Protein AF-A0A624WG22-F1 (afdb_monomer)

InterPro domains:
  IPR008727 PAAR motif [PF05488] (13-48)

Foldseek 3Di:
DFQWDDWDDDVPGDTDTKGFPFADPPDDDPNHGFFAFQGAIPVGDTDHADDPDDDPHGGRDDD

pLDDT: mean 77.25, std 8.86, range [45.91, 87.06]

Secondary structure (DSSP, 8-state):
--PEEEEE--TTS--EEEEB----SS-EETTEEPPBTTPBBTTS-B-----S--SSS-B----

Solvent-accessible surface area (backbone atoms only — not comparable to full-atom values): 3808 Å² total; per-residue (Å²): 98,56,58,77,46,82,60,52,67,53,93,98,46,79,70,45,76,32,28,41,69,40,52,42,94,85,46,64,52,98,87,22,41,35,37,26,41,67,25,38,29,70,78,64,60,58,41,79,56,79,63,94,52,68,64,95,61,41,23,24,88,75,128

Organism: Salmonella enterica (NCBI:txid28901)

Nearest PDB structures (foldseek):
  4jiw-assembly3_L  TM=9.897E-01  e=3.871E-06  Escherichia coli CFT073
  4jiv-assembly1_D  TM=9.822E-01  e=1.687E-05  Vibrio cholerae O1 biovar El Tor str. N16961
  6p20-assembly1_D  TM=8.317E-01  e=1.493E-01  Phikzvirus phiKZ
  4ku0-assembly1_D  TM=7.605E-01  e=1.928E-01  Tequatrovirus T4

Radius of gyration: 12.53 Å; Cα contacts (8 Å, |Δi|>4): 131; chains: 1; bounding box: 32×21×32 Å

Structure (mmCIF, N/CA/C/O backbone):
data_AF-A0A624WG22-F1
#
_entry.id   AF-A0A624WG22-F1
#
loop_
_atom_site.group_PDB
_atom_site.id
_atom_site.type_symbol
_atom_site.label_atom_id
_atom_site.label_alt_id
_atom_site.label_comp_id
_atom_site.label_asym_id
_atom_site.label_entity_id
_atom_site.label_seq_id
_atom_site.pdbx_PDB_ins_code
_atom_site.Cartn_x
_atom_site.Cartn_y
_atom_site.Cartn_z
_atom_site.occupancy
_atom_site.B_iso_or_equiv
_atom_site.auth_seq_id
_atom_site.auth_comp_id
_atom_site.auth_asym_id
_atom_site.auth_atom_id
_atom_site.pdbx_PDB_model_num
ATOM 1 N N . MET A 1 1 ? -5.506 -5.203 0.915 1.00 59.41 1 MET A N 1
ATOM 2 C CA . MET A 1 1 ? -4.045 -5.193 0.979 1.00 59.41 1 MET A CA 1
ATOM 3 C C . MET A 1 1 ? -3.529 -5.785 -0.306 1.00 59.41 1 MET A C 1
ATOM 5 O O . MET A 1 1 ? -4.033 -6.826 -0.714 1.00 59.41 1 MET A O 1
ATOM 9 N N . GLY A 1 2 ? -2.587 -5.101 -0.948 1.00 68.00 2 GLY A N 1
ATOM 10 C CA . GLY A 1 2 ? -2.244 -5.347 -2.347 1.00 68.00 2 GLY A CA 1
ATOM 11 C C . GLY A 1 2 ? -2.761 -4.284 -3.319 1.00 68.00 2 GLY A C 1
ATOM 12 O O . GLY A 1 2 ? -2.705 -4.517 -4.523 1.00 68.00 2 GLY A O 1
ATOM 13 N N . ASP A 1 3 ? -3.223 -3.134 -2.822 1.00 74.06 3 ASP A N 1
ATOM 14 C CA . ASP A 1 3 ? -3.655 -2.032 -3.681 1.00 74.06 3 ASP A CA 1
ATOM 15 C C . ASP A 1 3 ? -2.487 -1.572 -4.564 1.00 74.06 3 ASP A C 1
ATOM 17 O O . ASP A 1 3 ? -1.380 -1.343 -4.048 1.00 74.06 3 ASP A O 1
ATOM 21 N N . PRO A 1 4 ? -2.699 -1.489 -5.890 1.00 76.25 4 PRO A N 1
ATOM 22 C CA . PRO A 1 4 ? -1.641 -1.163 -6.823 1.00 76.25 4 PRO A CA 1
ATOM 23 C C . PRO A 1 4 ? -1.261 0.310 -6.695 1.00 76.25 4 PRO A C 1
ATOM 25 O O . PRO A 1 4 ? -2.100 1.206 -6.744 1.00 76.25 4 PRO A O 1
ATOM 28 N N . LEU A 1 5 ? 0.037 0.559 -6.583 1.00 77.62 5 LEU A N 1
ATOM 29 C CA . LEU A 1 5 ? 0.631 1.875 -6.767 1.00 77.62 5 LEU A CA 1
ATOM 30 C C . LEU A 1 5 ? 1.178 1.971 -8.195 1.00 77.62 5 LEU A C 1
ATOM 32 O O . LEU A 1 5 ? 1.557 0.965 -8.802 1.00 77.62 5 LEU A O 1
ATOM 36 N N . THR A 1 6 ? 1.249 3.191 -8.730 1.00 81.25 6 THR A N 1
ATOM 37 C CA . THR A 1 6 ? 1.789 3.434 -10.073 1.00 81.25 6 THR A CA 1
ATOM 38 C C . THR A 1 6 ? 3.189 2.814 -10.208 1.00 81.25 6 THR A C 1
ATOM 40 O O . THR A 1 6 ? 4.061 3.117 -9.381 1.00 81.25 6 THR A O 1
ATOM 43 N N . PRO A 1 7 ? 3.430 1.955 -11.221 1.00 82.88 7 PRO A N 1
ATOM 44 C CA . PRO A 1 7 ? 4.751 1.396 -11.484 1.00 82.88 7 PRO A CA 1
ATOM 45 C C . PRO A 1 7 ? 5.791 2.499 -11.685 1.00 82.88 7 PRO A C 1
ATOM 47 O O . PRO A 1 7 ? 5.500 3.533 -12.289 1.00 82.88 7 PRO A O 1
ATOM 50 N N . HIS A 1 8 ? 7.018 2.268 -11.220 1.00 81.38 8 HIS A N 1
ATOM 51 C CA . HIS A 1 8 ? 8.138 3.191 -11.437 1.00 81.38 8 HIS A CA 1
ATOM 52 C C . HIS A 1 8 ? 9.298 2.511 -12.163 1.00 81.38 8 HIS A C 1
ATOM 54 O O . HIS A 1 8 ? 9.380 1.283 -12.216 1.00 81.38 8 HIS A O 1
ATOM 60 N N . ALA A 1 9 ? 10.193 3.316 -12.733 1.00 84.94 9 ALA A N 1
ATOM 61 C CA . ALA A 1 9 ? 11.398 2.858 -13.413 1.00 84.94 9 ALA A CA 1
ATOM 62 C C . ALA A 1 9 ? 12.577 3.781 -13.083 1.00 84.94 9 ALA A C 1
ATOM 64 O O . ALA A 1 9 ? 12.399 4.973 -12.829 1.00 84.94 9 ALA A O 1
ATOM 65 N N . LYS A 1 10 ? 13.786 3.222 -13.115 1.00 83.94 10 LYS A N 1
ATOM 66 C CA . LYS A 1 10 ? 15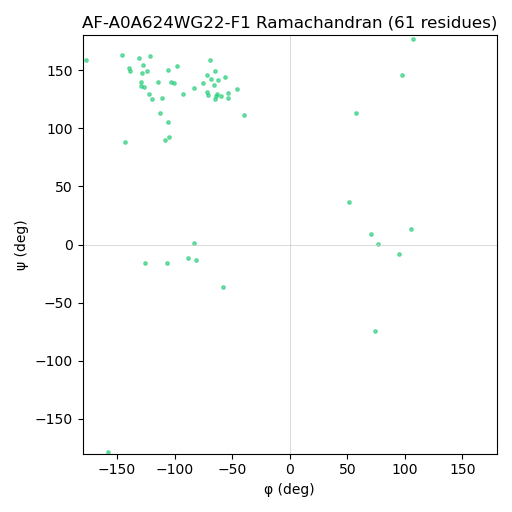.054 3.961 -13.070 1.00 83.94 10 LYS A CA 1
ATOM 67 C C . LYS A 1 10 ? 15.656 3.941 -14.480 1.00 83.94 10 LYS A C 1
ATOM 69 O O . LYS A 1 10 ? 15.442 2.948 -15.179 1.00 83.94 10 LYS A O 1
ATOM 74 N N . PRO A 1 11 ? 16.426 4.962 -14.907 1.00 85.38 11 PRO A N 1
ATOM 75 C CA . PRO A 1 11 ? 17.236 4.840 -16.115 1.00 85.38 11 PRO A CA 1
ATOM 76 C C . PRO A 1 11 ? 17.990 3.498 -16.134 1.00 85.38 11 PRO A C 1
ATOM 78 O O . PRO A 1 11 ? 18.524 3.071 -15.106 1.00 85.38 11 PRO A O 1
ATOM 81 N N . GLU A 1 12 ? 17.950 2.812 -17.279 1.00 86.50 12 GLU A N 1
ATOM 82 C CA . GLU A 1 12 ? 18.568 1.492 -17.521 1.00 86.50 12 GLU A CA 1
ATOM 83 C C . GLU A 1 12 ? 17.917 0.287 -16.807 1.00 86.50 12 GLU A C 1
ATOM 85 O O . GLU A 1 12 ? 18.460 -0.813 -16.856 1.00 86.50 12 GLU A O 1
ATOM 90 N N . HIS A 1 13 ? 16.746 0.443 -16.175 1.00 84.56 13 HIS A N 1
ATOM 91 C CA . HIS A 1 13 ? 16.039 -0.655 -15.499 1.00 84.56 13 HIS A CA 1
ATOM 92 C C . HIS A 1 13 ? 14.566 -0.737 -15.943 1.00 84.56 13 HIS A C 1
ATOM 94 O O . HIS A 1 13 ? 13.914 0.303 -16.076 1.00 84.56 13 HIS A O 1
ATOM 100 N N . PRO A 1 14 ? 14.004 -1.946 -16.155 1.00 87.06 14 PRO A N 1
ATOM 101 C CA . PRO A 1 14 ? 12.605 -2.096 -16.547 1.00 87.06 14 PRO A CA 1
ATOM 102 C C . PRO A 1 14 ? 11.648 -1.617 -15.438 1.00 87.06 14 PRO A C 1
ATOM 104 O O . PRO A 1 14 ? 11.975 -1.724 -14.248 1.00 87.06 14 PRO A O 1
ATOM 107 N N . PRO A 1 15 ? 10.458 -1.103 -15.801 1.00 86.44 15 PRO A N 1
ATOM 108 C CA . PRO A 1 15 ? 9.436 -0.747 -14.828 1.00 86.44 15 PRO A CA 1
ATOM 109 C C . PRO A 1 15 ? 8.976 -1.983 -14.054 1.00 86.44 15 PRO A C 1
ATOM 111 O O . PRO A 1 15 ? 8.820 -3.062 -14.625 1.00 86.44 15 PRO A O 1
ATOM 114 N N . HIS A 1 16 ? 8.720 -1.814 -12.760 1.00 86.44 16 HIS A N 1
ATOM 115 C CA . HIS A 1 16 ? 8.164 -2.870 -11.916 1.00 86.44 16 HIS A CA 1
ATOM 116 C C . HIS A 1 16 ? 6.937 -2.373 -11.143 1.00 86.44 16 HIS A C 1
ATOM 118 O O . HIS A 1 16 ? 6.859 -1.182 -10.810 1.00 86.44 16 HIS A O 1
ATOM 124 N N . PRO A 1 17 ? 5.956 -3.260 -10.884 1.00 84.50 17 PRO A N 1
ATOM 125 C CA . PRO A 1 17 ? 4.763 -2.904 -10.136 1.00 84.50 17 PRO A CA 1
ATOM 126 C C . PRO A 1 17 ? 5.103 -2.635 -8.672 1.00 84.50 17 PRO A C 1
ATOM 128 O O . PRO A 1 17 ? 6.116 -3.097 -8.147 1.00 84.50 17 PRO A O 1
ATOM 131 N N . ARG A 1 18 ? 4.217 -1.890 -8.022 1.00 84.00 18 ARG A N 1
ATOM 132 C CA . ARG A 1 18 ? 4.301 -1.538 -6.611 1.00 84.00 18 ARG A CA 1
ATOM 133 C C . ARG A 1 18 ? 2.961 -1.874 -5.971 1.00 84.00 18 ARG A C 1
ATOM 135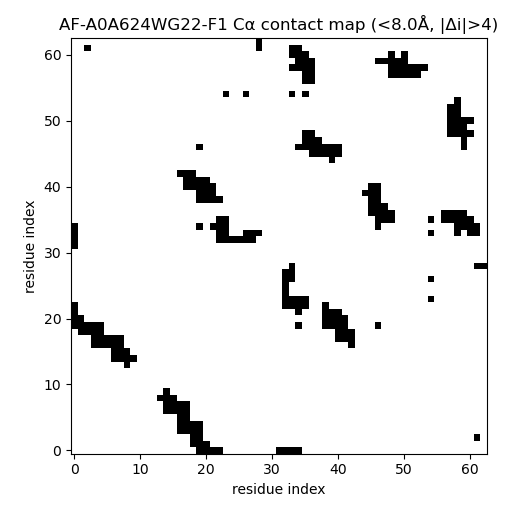 O O . ARG A 1 18 ? 1.924 -1.556 -6.550 1.00 84.00 18 ARG A O 1
ATOM 142 N N . LYS A 1 19 ? 2.955 -2.487 -4.793 1.00 84.00 19 LYS A N 1
ATOM 143 C CA . LYS A 1 19 ? 1.732 -2.691 -4.001 1.00 84.00 19 LYS A CA 1
ATOM 144 C C . LYS A 1 19 ? 1.986 -2.430 -2.528 1.00 84.00 19 LYS A C 1
ATOM 146 O O . LYS A 1 19 ? 3.086 -2.671 -2.022 1.00 84.00 19 LYS A O 1
ATOM 151 N N . ILE A 1 20 ? 0.955 -1.968 -1.832 1.00 81.88 20 ILE A N 1
ATOM 152 C CA . ILE A 1 20 ? 1.007 -1.827 -0.377 1.00 81.88 20 ILE A CA 1
ATOM 153 C C . ILE A 1 20 ? 1.150 -3.231 0.230 1.00 81.88 20 ILE A C 1
ATOM 155 O O . ILE A 1 20 ? 0.376 -4.137 -0.092 1.00 81.88 20 ILE A O 1
ATOM 159 N N . ALA A 1 21 ? 2.182 -3.420 1.052 1.00 80.69 21 ALA A N 1
ATOM 160 C CA . ALA A 1 21 ? 2.553 -4.695 1.663 1.00 80.69 21 ALA A CA 1
ATOM 161 C C . ALA A 1 21 ? 2.222 -4.761 3.166 1.00 80.69 21 ALA A C 1
ATOM 163 O O . ALA A 1 21 ? 2.195 -5.854 3.729 1.00 80.69 21 ALA A O 1
ATOM 164 N N . GLY A 1 22 ? 1.963 -3.618 3.811 1.00 74.19 22 GLY A N 1
ATOM 165 C CA . GLY A 1 22 ? 1.583 -3.512 5.224 1.00 74.19 22 GLY A CA 1
ATOM 166 C C . GLY A 1 22 ? 0.303 -2.701 5.430 1.00 74.19 22 GLY A C 1
ATOM 167 O O . GLY A 1 22 ? -0.032 -1.868 4.599 1.00 74.19 22 GLY A O 1
ATOM 168 N N . GLY A 1 23 ? -0.424 -2.955 6.521 1.00 81.38 23 GLY A N 1
ATOM 169 C CA . GLY A 1 23 ? -1.693 -2.289 6.842 1.00 81.38 23 GLY A CA 1
ATOM 170 C C . GLY A 1 23 ? -2.040 -2.343 8.325 1.00 81.38 23 GLY A C 1
ATOM 171 O O . GLY A 1 23 ? -1.304 -2.906 9.137 1.00 81.38 23 GLY A O 1
ATOM 172 N N . SER A 1 24 ? -3.196 -1.787 8.681 1.00 80.06 24 SER A N 1
ATOM 173 C CA . SER A 1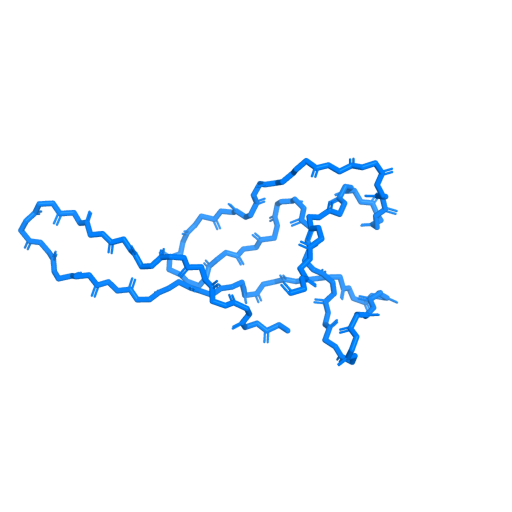 24 ? -3.751 -1.864 10.034 1.00 80.06 24 SER A CA 1
ATOM 174 C C . SER A 1 24 ? -4.126 -3.298 10.429 1.00 80.06 24 SER A C 1
ATOM 176 O O . SER A 1 24 ? -4.747 -4.021 9.656 1.00 80.06 24 SER A O 1
ATOM 178 N N . ALA A 1 25 ? -3.808 -3.694 11.664 1.00 80.75 25 ALA A N 1
ATOM 179 C CA . ALA A 1 25 ? -4.181 -5.001 12.216 1.00 80.75 25 ALA A CA 1
ATOM 180 C C . ALA A 1 25 ? -5.628 -5.054 12.746 1.00 80.75 25 ALA A C 1
ATOM 182 O O . ALA A 1 25 ? -6.136 -6.133 13.041 1.00 80.75 25 ALA A O 1
ATOM 183 N N . THR A 1 26 ? -6.279 -3.898 12.910 1.00 80.56 26 THR A N 1
ATOM 184 C CA . THR A 1 26 ? -7.581 -3.783 13.592 1.00 80.56 26 THR A CA 1
ATOM 185 C C . THR A 1 26 ? -8.658 -3.094 12.768 1.00 80.56 26 THR A C 1
ATOM 187 O O . THR A 1 26 ? -9.833 -3.202 13.110 1.00 80.56 26 THR A O 1
ATOM 190 N N . VAL A 1 27 ? -8.291 -2.386 11.697 1.00 78.25 27 VAL A N 1
ATOM 191 C CA . VAL A 1 27 ? -9.248 -1.663 10.852 1.00 78.25 27 VAL A CA 1
ATOM 192 C C . VAL A 1 27 ? -9.146 -2.148 9.422 1.00 78.25 27 VAL A C 1
ATOM 194 O O . VAL A 1 27 ? -8.059 -2.196 8.843 1.00 78.25 27 VAL A O 1
ATOM 197 N N . PHE A 1 28 ? -10.307 -2.480 8.869 1.00 80.06 28 PHE A N 1
ATOM 198 C CA . PHE A 1 28 ? -10.457 -3.076 7.556 1.00 80.06 28 PHE A CA 1
ATOM 199 C C . PHE A 1 28 ? -11.435 -2.239 6.727 1.00 80.06 28 PHE A C 1
ATOM 201 O O . PHE A 1 28 ? -12.493 -1.857 7.226 1.00 80.06 28 PHE A O 1
ATOM 208 N N . PHE A 1 29 ? -11.091 -1.986 5.468 1.00 76.38 29 PHE A N 1
ATOM 209 C CA . PHE A 1 29 ? -11.981 -1.435 4.448 1.00 76.38 29 PHE A CA 1
ATOM 210 C C . PHE A 1 29 ? -12.243 -2.530 3.418 1.00 76.38 29 PHE A C 1
ATOM 212 O O . PHE A 1 29 ? -11.299 -3.147 2.936 1.00 76.38 29 PHE A O 1
ATOM 219 N N . ASP A 1 30 ? -13.509 -2.843 3.141 1.00 78.75 30 ASP A N 1
ATOM 220 C CA . ASP A 1 30 ? -13.907 -3.924 2.222 1.00 78.75 30 ASP A CA 1
ATOM 221 C C . ASP A 1 30 ? -13.232 -5.285 2.516 1.00 78.75 30 ASP A C 1
ATOM 223 O O . ASP A 1 30 ? -12.877 -6.051 1.623 1.00 78.75 30 ASP A O 1
ATOM 227 N N . GLY A 1 31 ? -13.026 -5.593 3.804 1.00 79.75 31 GLY A N 1
ATOM 228 C CA . GLY A 1 31 ? -12.364 -6.825 4.261 1.00 79.75 31 GLY A CA 1
ATOM 229 C C . GLY A 1 31 ? -10.838 -6.822 4.111 1.00 79.75 31 GLY A C 1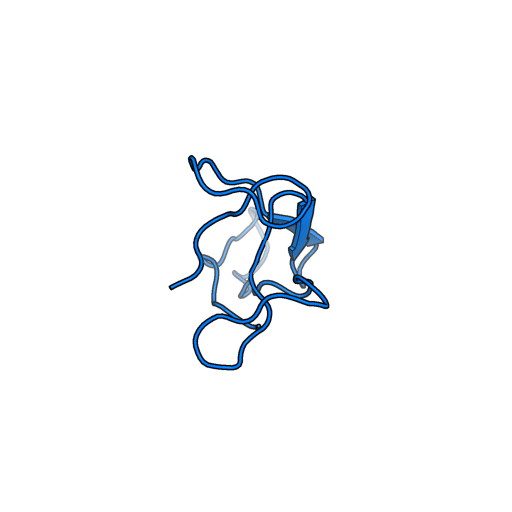
ATOM 230 O O . GLY A 1 31 ? -1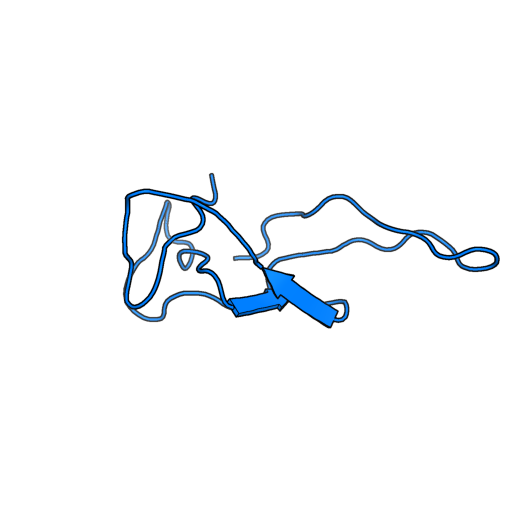0.173 -7.786 4.491 1.00 79.75 31 GLY A O 1
ATOM 231 N N . LEU A 1 32 ? -10.264 -5.732 3.605 1.00 79.94 32 LEU A N 1
ATOM 232 C CA . LEU A 1 32 ? -8.836 -5.547 3.418 1.00 79.94 32 LEU A CA 1
ATOM 233 C C . LEU A 1 32 ? -8.254 -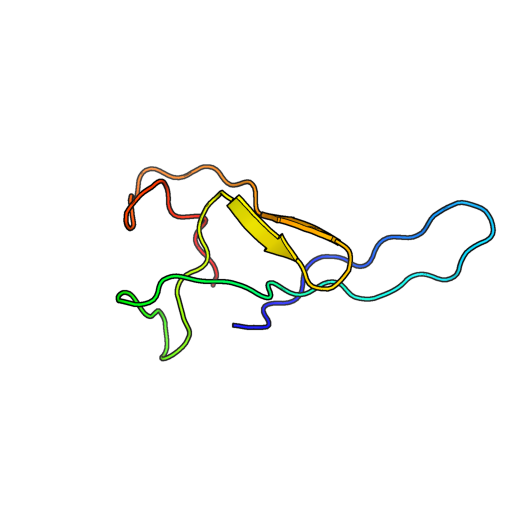4.633 4.511 1.00 79.94 32 LEU A C 1
ATOM 235 O O . LEU A 1 32 ? -8.879 -3.639 4.870 1.00 79.94 32 LEU A O 1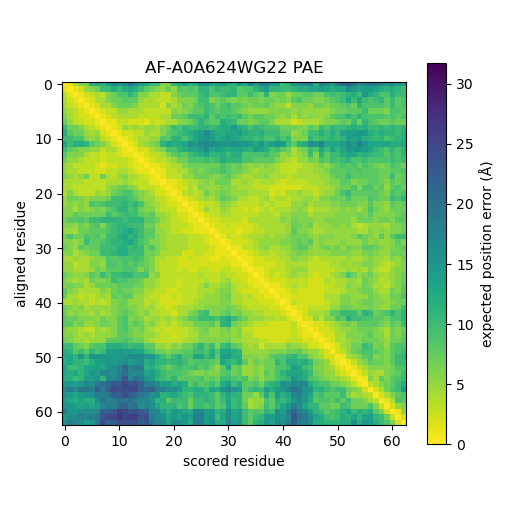
ATOM 239 N N . PRO A 1 33 ? -7.051 -4.927 5.040 1.00 80.94 33 PRO A N 1
ATOM 240 C CA . PRO A 1 33 ? -6.378 -4.057 6.003 1.00 80.94 33 PRO A CA 1
ATOM 241 C C . PRO A 1 33 ? -6.251 -2.622 5.487 1.00 80.94 33 PRO A C 1
ATOM 243 O O . PRO A 1 33 ? -5.763 -2.416 4.375 1.00 80.94 33 PRO A O 1
ATOM 246 N N . ALA A 1 34 ? -6.650 -1.645 6.301 1.00 80.56 34 ALA A N 1
ATOM 247 C CA . ALA A 1 34 ? -6.536 -0.231 5.961 1.00 80.56 34 ALA A CA 1
ATOM 248 C C . ALA A 1 34 ? -5.067 0.192 5.823 1.00 80.56 34 ALA A C 1
ATOM 250 O O . ALA A 1 34 ? -4.287 -0.021 6.756 1.00 80.56 34 ALA A O 1
ATOM 251 N N . ALA A 1 35 ? -4.702 0.822 4.705 1.00 82.25 35 ALA A N 1
ATOM 252 C CA . ALA A 1 35 ? -3.378 1.412 4.532 1.00 82.25 35 ALA A CA 1
ATOM 253 C C . ALA A 1 35 ? -3.234 2.728 5.319 1.00 82.25 35 ALA A C 1
ATOM 255 O O . ALA A 1 35 ? -4.137 3.567 5.382 1.00 82.25 35 ALA A O 1
ATOM 256 N N . ARG A 1 36 ? -2.073 2.919 5.935 1.00 85.50 36 ARG A N 1
ATOM 257 C CA . ARG A 1 36 ? -1.727 4.055 6.791 1.00 85.50 36 ARG A CA 1
ATOM 258 C C . ARG A 1 36 ? -0.389 4.639 6.373 1.00 85.50 36 ARG A C 1
ATOM 260 O O . ARG A 1 36 ? 0.428 3.986 5.721 1.00 85.50 36 ARG A O 1
ATOM 267 N N . THR A 1 37 ? -0.150 5.876 6.787 1.00 81.88 37 THR A N 1
ATOM 268 C CA . THR A 1 37 ? 1.145 6.512 6.564 1.00 81.88 37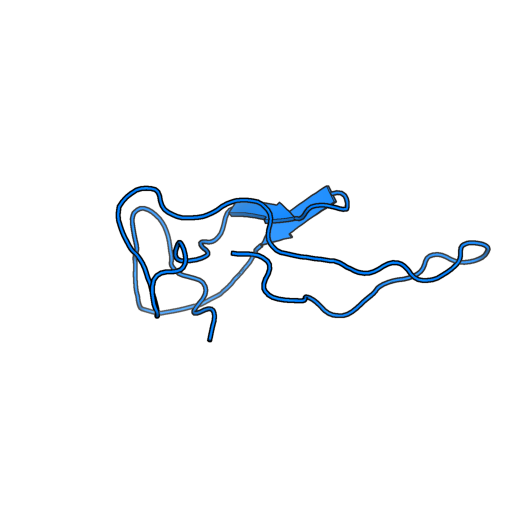 THR A CA 1
ATOM 269 C C . THR A 1 37 ? 2.220 5.724 7.311 1.00 81.8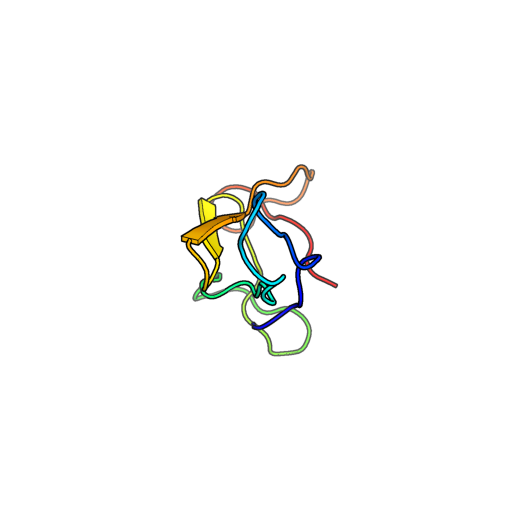8 37 THR A C 1
ATOM 271 O O . THR A 1 37 ? 2.076 5.423 8.493 1.00 81.88 37 THR A O 1
ATOM 274 N N . GLY A 1 38 ? 3.299 5.380 6.612 1.00 81.44 38 GLY A N 1
ATOM 275 C CA . GLY A 1 38 ? 4.389 4.556 7.128 1.00 81.44 38 GLY A CA 1
ATOM 276 C C . GLY A 1 38 ? 4.275 3.064 6.807 1.00 81.44 38 GLY A C 1
ATOM 277 O O . GLY A 1 38 ? 5.240 2.339 7.039 1.00 81.44 38 GLY A O 1
ATOM 278 N N . ASP A 1 39 ? 3.159 2.592 6.242 1.00 84.75 39 ASP A N 1
ATOM 279 C CA . ASP A 1 39 ? 3.046 1.189 5.841 1.00 84.75 39 ASP A CA 1
ATOM 280 C C . ASP A 1 39 ? 3.983 0.872 4.656 1.00 84.75 39 ASP A C 1
ATOM 282 O O . ASP A 1 39 ? 4.189 1.692 3.758 1.00 84.75 39 ASP A O 1
ATOM 286 N N . ALA A 1 40 ? 4.587 -0.320 4.660 1.00 83.75 40 ALA A N 1
ATOM 287 C CA . ALA A 1 40 ? 5.609 -0.703 3.686 1.00 83.75 40 ALA A CA 1
ATOM 288 C C . ALA A 1 40 ? 5.034 -0.958 2.282 1.00 83.75 40 ALA A C 1
ATOM 290 O O . ALA A 1 40 ? 3.943 -1.512 2.129 1.00 83.75 40 ALA A O 1
ATOM 291 N N . VAL A 1 41 ? 5.816 -0.620 1.254 1.00 82.88 41 VAL A N 1
ATOM 292 C CA . VAL A 1 41 ? 5.574 -0.994 -0.149 1.00 82.88 41 VAL A CA 1
ATOM 293 C C . VAL A 1 41 ? 6.474 -2.174 -0.517 1.00 82.88 41 VAL A C 1
ATOM 295 O O . VAL A 1 41 ? 7.642 -2.205 -0.133 1.00 82.88 41 VAL A O 1
ATOM 298 N N . ASP A 1 42 ? 5.951 -3.140 -1.270 1.00 85.00 42 ASP A N 1
ATOM 299 C CA . ASP A 1 42 ? 6.644 -4.396 -1.598 1.00 85.00 42 ASP A CA 1
ATOM 300 C C . ASP A 1 42 ? 7.998 -4.222 -2.307 1.00 85.00 42 ASP A C 1
ATOM 302 O O . ASP A 1 42 ? 8.937 -4.966 -2.042 1.00 85.00 42 ASP A O 1
ATOM 306 N N . CYS A 1 43 ? 8.118 -3.224 -3.180 1.00 81.94 43 CYS A N 1
ATOM 307 C CA . CYS A 1 43 ? 9.346 -2.898 -3.902 1.00 81.94 43 CYS A CA 1
ATOM 308 C C . CYS A 1 43 ? 10.329 -2.034 -3.089 1.00 81.94 43 CYS A C 1
ATOM 310 O O . CYS A 1 43 ? 11.355 -1.602 -3.613 1.00 81.94 43 CYS A O 1
ATOM 312 N N . GLY A 1 44 ? 9.988 -1.713 -1.840 1.00 79.75 44 GLY A N 1
ATOM 313 C CA . GLY A 1 44 ? 10.705 -0.761 -1.002 1.00 79.75 44 GLY A CA 1
ATOM 314 C C . GLY A 1 44 ? 10.076 0.635 -0.997 1.00 79.75 44 GLY A C 1
ATOM 315 O O . GLY A 1 44 ? 9.527 1.126 -1.991 1.00 79.75 44 GLY A O 1
ATOM 316 N N . GLY A 1 45 ? 10.171 1.280 0.165 1.00 83.06 45 GLY A N 1
ATOM 317 C CA . GLY A 1 45 ? 9.548 2.566 0.468 1.00 83.06 45 GLY A CA 1
ATOM 318 C C . GLY A 1 45 ? 8.353 2.430 1.409 1.00 83.06 45 GLY A C 1
ATOM 319 O O . GLY A 1 45 ? 7.959 1.330 1.798 1.00 83.06 45 GLY A O 1
ATOM 320 N N . VAL A 1 46 ? 7.789 3.575 1.778 1.00 85.25 46 VAL A N 1
ATOM 321 C CA . VAL A 1 46 ? 6.630 3.676 2.669 1.00 85.25 46 VAL A CA 1
ATOM 322 C C . VAL A 1 46 ? 5.510 4.444 1.986 1.00 85.25 46 VAL A C 1
ATOM 324 O O . VAL A 1 46 ? 5.760 5.326 1.160 1.00 85.25 46 VAL A O 1
ATOM 327 N N . VAL A 1 47 ? 4.273 4.113 2.334 1.00 82.81 47 VAL A N 1
ATOM 328 C CA . VAL A 1 47 ? 3.098 4.882 1.938 1.00 82.81 47 VAL A CA 1
ATOM 329 C C . VAL A 1 47 ? 3.105 6.191 2.716 1.00 82.81 47 VAL A C 1
ATOM 331 O O . VAL A 1 47 ? 3.220 6.195 3.938 1.00 82.81 47 VAL A O 1
ATOM 334 N N . ILE A 1 48 ? 2.972 7.309 2.011 1.00 81.19 48 ILE A N 1
ATOM 335 C CA . ILE A 1 48 ? 2.756 8.622 2.612 1.00 81.19 48 ILE A CA 1
ATOM 336 C C . ILE A 1 48 ? 1.428 9.125 2.088 1.00 81.19 48 ILE A C 1
ATOM 338 O O . ILE A 1 48 ? 1.237 9.212 0.876 1.00 81.19 48 ILE A O 1
ATOM 342 N N . GLY A 1 49 ? 0.521 9.482 2.984 1.00 73.81 49 GLY A N 1
ATOM 343 C CA . GLY A 1 49 ? -0.708 10.125 2.571 1.00 73.81 49 GLY A CA 1
ATOM 344 C C . GLY A 1 49 ? -1.204 11.142 3.565 1.00 73.81 49 GLY A C 1
ATOM 345 O O . GLY A 1 49 ? -0.777 11.209 4.719 1.00 73.81 49 GLY A O 1
ATOM 346 N N . SER A 1 50 ? -2.098 11.971 3.052 1.00 69.81 50 SER A N 1
ATOM 347 C CA . SER A 1 50 ? -2.745 13.047 3.772 1.00 69.81 50 SER A CA 1
ATOM 348 C C . SER A 1 50 ? -4.233 12.738 3.884 1.00 69.81 50 SER A C 1
ATOM 350 O O . SER A 1 50 ? -4.864 12.211 2.969 1.00 69.81 50 SER A O 1
ATOM 352 N N . GLY A 1 51 ? -4.796 13.038 5.046 1.00 69.88 51 GLY A N 1
ATOM 353 C CA . GLY A 1 51 ? -6.190 12.765 5.352 1.00 69.88 51 GLY A CA 1
ATOM 354 C C . GLY A 1 51 ? -6.546 13.297 6.731 1.00 69.88 51 GLY A C 1
ATOM 355 O O . GLY A 1 51 ? -5.667 13.525 7.565 1.00 69.88 51 GLY A O 1
ATOM 356 N N . THR A 1 52 ? -7.840 13.505 6.960 1.00 68.81 52 THR A N 1
ATOM 357 C CA . THR A 1 52 ? -8.398 13.911 8.261 1.00 68.81 52 THR A CA 1
ATOM 358 C C . THR A 1 52 ? -8.745 12.714 9.150 1.00 68.81 52 THR A C 1
ATOM 360 O O . THR A 1 52 ? -9.006 12.883 10.339 1.00 68.81 52 THR A O 1
ATOM 363 N N . VAL A 1 53 ? -8.746 11.501 8.588 1.00 66.56 53 VAL A N 1
ATOM 364 C CA . VAL A 1 53 ? -9.093 10.261 9.290 1.00 66.56 53 VAL A CA 1
ATOM 365 C C . VAL A 1 53 ? -7.837 9.607 9.862 1.00 66.56 53 VAL A C 1
ATOM 367 O O . VAL A 1 53 ? -6.852 9.393 9.157 1.00 66.56 53 VAL A O 1
ATOM 370 N N . ASN A 1 54 ? -7.878 9.263 11.151 1.00 70.00 54 ASN A N 1
ATOM 371 C CA . ASN A 1 54 ? -6.764 8.661 11.880 1.00 70.00 54 ASN A CA 1
ATOM 372 C C . ASN A 1 54 ? -7.097 7.219 12.273 1.00 70.00 54 ASN A C 1
ATOM 374 O O . ASN A 1 54 ? -7.959 6.984 13.114 1.00 70.00 54 ASN A O 1
ATOM 378 N N . ILE A 1 55 ? -6.382 6.258 11.685 1.00 71.38 55 ILE A N 1
ATOM 379 C CA . ILE A 1 55 ? -6.443 4.841 12.064 1.00 71.38 55 ILE A CA 1
ATOM 380 C C . ILE A 1 55 ? -5.130 4.506 12.769 1.00 71.38 55 ILE A C 1
ATOM 382 O O . ILE A 1 55 ? -4.134 4.170 12.131 1.00 71.38 55 ILE A O 1
ATOM 386 N N . GLY A 1 56 ? -5.090 4.672 14.090 1.00 68.69 56 GLY A N 1
ATOM 387 C CA . GLY A 1 56 ? -3.847 4.594 14.863 1.00 68.69 56 GLY A CA 1
ATOM 388 C C . GLY A 1 56 ? -2.966 5.833 14.666 1.00 68.69 56 GLY A C 1
ATOM 389 O O . GLY A 1 56 ? -2.933 6.681 15.547 1.00 68.69 56 GLY A O 1
ATOM 390 N N . TRP A 1 57 ? -2.300 5.962 13.512 1.00 58.19 57 TRP A N 1
ATOM 391 C CA . TRP A 1 57 ? -1.434 7.097 13.157 1.00 58.19 57 TRP A CA 1
ATOM 392 C C . TRP A 1 57 ? -1.581 7.416 11.658 1.00 58.19 57 TRP A C 1
ATOM 394 O O . TRP A 1 57 ? -0.865 6.867 10.831 1.00 58.19 57 TRP A O 1
ATOM 404 N N . GLN A 1 58 ? -2.560 8.271 11.337 1.00 62.72 58 GLN A N 1
ATOM 405 C CA . GLN A 1 58 ? -2.917 8.806 10.011 1.00 62.72 58 GLN A CA 1
ATOM 406 C C . GLN A 1 58 ? -3.266 7.782 8.909 1.00 62.72 58 GLN A C 1
ATOM 408 O O . GLN A 1 58 ? -2.437 7.017 8.418 1.00 62.72 58 GLN A O 1
ATOM 413 N N . CYS A 1 59 ? -4.533 7.786 8.487 1.00 66.38 59 CYS A N 1
ATOM 414 C CA . CYS A 1 59 ? -5.025 6.941 7.404 1.00 66.38 59 CYS A CA 1
ATOM 415 C C . CYS A 1 59 ? -4.733 7.583 6.047 1.00 66.38 59 CYS A C 1
ATOM 417 O O . CYS A 1 59 ? -5.042 8.754 5.824 1.00 66.38 59 CYS A O 1
ATOM 419 N N . VAL A 1 60 ? -4.230 6.779 5.117 1.00 67.38 60 VAL A N 1
ATOM 420 C CA . VAL A 1 60 ? -4.140 7.136 3.703 1.00 67.38 60 VAL A CA 1
ATOM 421 C C . VAL A 1 60 ? -5.250 6.347 3.057 1.00 67.38 60 VAL A C 1
ATOM 423 O O . VAL A 1 60 ? -5.084 5.157 2.833 1.00 67.38 60 VAL A O 1
ATOM 426 N N . PHE A 1 61 ? -6.428 6.957 2.927 1.00 56.25 61 PHE A N 1
ATOM 427 C CA . PHE A 1 61 ? -7.610 6.311 2.351 1.00 56.25 61 PHE A CA 1
ATOM 428 C C . PHE A 1 61 ? -7.202 5.444 1.148 1.00 56.25 61 PHE A C 1
ATOM 430 O O . PHE A 1 61 ? -6.757 5.988 0.139 1.00 56.25 61 PHE A O 1
ATOM 437 N N . CYS A 1 62 ? -7.307 4.118 1.276 1.00 56.59 62 CYS A N 1
ATOM 438 C CA . CYS A 1 62 ? -7.130 3.204 0.158 1.00 56.59 62 CYS A CA 1
ATOM 439 C C . CYS A 1 62 ? -8.522 2.701 -0.214 1.00 56.59 62 CYS A C 1
ATOM 441 O O . CYS A 1 62 ? -9.202 2.021 0.556 1.00 56.59 62 CYS A O 1
ATOM 443 N N . LYS A 1 63 ? -9.006 3.231 -1.330 1.00 45.91 63 LYS A N 1
ATOM 444 C CA . LYS A 1 63 ? -10.171 2.738 -2.037 1.00 45.91 63 LYS A CA 1
ATOM 445 C C . LYS A 1 63 ? -9.735 2.476 -3.466 1.00 45.91 63 LYS A C 1
ATOM 447 O O . LYS A 1 63 ? -8.944 3.308 -3.970 1.00 45.91 63 LYS A O 1
#

Mean predicted aligned error: 7.2 Å

Sequence (63 aa):
MGDPLTPHAKPEHPPHPRKIAGGSATVFFDGLPAARTGDAVDCGGVVIGSGTVNIGWQCVFCK